Protein AF-A0A1S9BY26-F1 (afdb_monomer_lite)

Structure (mmCIF, N/CA/C/O backbone):
data_AF-A0A1S9BY26-F1
#
_entry.id   AF-A0A1S9BY26-F1
#
loop_
_atom_site.group_PDB
_atom_site.id
_atom_site.type_symbol
_atom_site.label_atom_id
_atom_site.label_alt_id
_atom_site.label_comp_id
_atom_site.label_asym_id
_atom_site.label_entity_id
_atom_site.label_seq_id
_atom_site.pdbx_PDB_ins_code
_atom_site.Cartn_x
_atom_site.Cartn_y
_atom_site.Cartn_z
_atom_site.occupancy
_atom_site.B_iso_or_equiv
_atom_site.auth_seq_id
_atom_site.auth_comp_id
_atom_site.auth_asym_id
_atom_site.auth_atom_id
_atom_site.pdbx_PDB_model_num
ATOM 1 N N . MET A 1 1 ? -12.399 -1.523 4.033 1.00 74.31 1 MET A N 1
ATOM 2 C CA . MET A 1 1 ? -11.002 -2.002 3.918 1.00 74.31 1 MET A CA 1
ATOM 3 C C . MET A 1 1 ? -10.111 -0.806 3.601 1.00 74.31 1 MET A C 1
ATOM 5 O O . MET A 1 1 ? -10.528 0.006 2.788 1.00 74.31 1 MET A O 1
ATOM 9 N N . ARG A 1 2 ? -8.942 -0.648 4.241 1.00 85.81 2 ARG A N 1
ATOM 10 C CA . ARG A 1 2 ? -7.966 0.374 3.805 1.00 85.81 2 ARG A CA 1
ATOM 11 C C . ARG A 1 2 ? -7.242 -0.149 2.563 1.00 85.81 2 ARG A C 1
ATOM 13 O O . ARG A 1 2 ? -6.773 -1.281 2.607 1.00 85.81 2 ARG A O 1
ATOM 20 N N . GLN A 1 3 ? -7.174 0.645 1.497 1.00 91.12 3 GLN A N 1
ATOM 21 C CA . GLN A 1 3 ? -6.500 0.273 0.250 1.00 91.12 3 GLN A CA 1
ATOM 22 C C . GLN A 1 3 ? -5.015 0.610 0.341 1.00 91.12 3 GLN A C 1
ATOM 24 O O . GLN A 1 3 ? -4.649 1.647 0.893 1.00 91.12 3 GLN A O 1
ATOM 29 N N . TYR A 1 4 ? -4.172 -0.247 -0.221 1.00 93.56 4 TYR A N 1
ATOM 30 C CA . TYR A 1 4 ? -2.725 -0.057 -0.286 1.00 93.56 4 TYR A CA 1
ATOM 31 C C . TYR A 1 4 ? -2.254 -0.538 -1.651 1.00 93.56 4 TYR A C 1
ATOM 33 O O . TYR A 1 4 ? -2.694 -1.597 -2.093 1.00 93.56 4 TYR A O 1
ATOM 41 N N . CYS A 1 5 ? -1.357 0.195 -2.315 1.00 94.19 5 CYS A N 1
ATOM 42 C CA . CYS A 1 5 ? -0.899 -0.204 -3.650 1.00 94.19 5 CYS A CA 1
ATOM 43 C C . CYS A 1 5 ? -0.220 -1.578 -3.642 1.00 94.19 5 CYS A C 1
ATOM 45 O O . CYS A 1 5 ? -0.363 -2.302 -4.614 1.00 94.19 5 CYS A O 1
ATOM 47 N N . ARG A 1 6 ? 0.427 -1.975 -2.537 1.00 92.50 6 ARG A N 1
ATOM 48 C CA . ARG A 1 6 ? 1.035 -3.311 -2.390 1.00 92.50 6 ARG A CA 1
ATOM 49 C C . ARG A 1 6 ? 0.065 -4.491 -2.557 1.00 92.50 6 ARG A C 1
ATOM 51 O O . ARG A 1 6 ? 0.513 -5.592 -2.833 1.00 92.50 6 ARG A O 1
ATOM 58 N N . TYR A 1 7 ? -1.238 -4.257 -2.378 1.00 93.75 7 TYR A N 1
ATOM 59 C CA . TYR A 1 7 ? -2.307 -5.255 -2.529 1.00 93.75 7 TYR A CA 1
ATOM 60 C C . TYR A 1 7 ? -3.174 -4.972 -3.766 1.00 93.75 7 TYR A C 1
ATOM 62 O O . TYR A 1 7 ? -4.367 -5.271 -3.771 1.00 93.75 7 TYR A O 1
ATOM 70 N N . CYS A 1 8 ? -2.614 -4.299 -4.774 1.00 94.31 8 CYS A N 1
ATOM 71 C CA . CYS A 1 8 ? -3.294 -3.985 -6.027 1.00 94.31 8 CYS A CA 1
ATOM 72 C C . CYS A 1 8 ? -2.820 -4.933 -7.137 1.00 94.31 8 CYS A C 1
ATOM 74 O O . CYS A 1 8 ? -1.613 -5.083 -7.307 1.00 94.31 8 CYS A O 1
ATOM 76 N N . ALA A 1 9 ? -3.732 -5.467 -7.951 1.00 94.19 9 ALA A N 1
ATOM 77 C CA . ALA A 1 9 ? -3.409 -6.343 -9.085 1.00 94.19 9 ALA A CA 1
ATOM 78 C C . ALA A 1 9 ? -2.506 -5.668 -10.136 1.00 94.19 9 ALA A C 1
ATOM 80 O O . ALA A 1 9 ? -1.739 -6.324 -10.829 1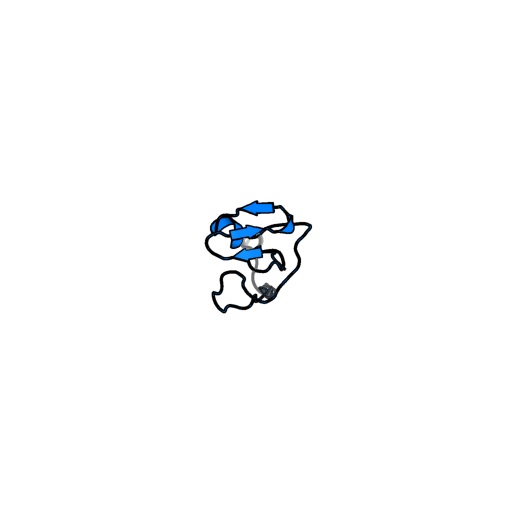.00 94.19 9 ALA A O 1
ATOM 81 N N . PHE A 1 10 ? -2.568 -4.336 -10.233 1.00 94.94 10 PHE A N 1
ATOM 82 C CA . PHE A 1 10 ? -1.779 -3.540 -11.182 1.00 94.94 10 PHE A CA 1
ATOM 83 C C . PHE A 1 10 ? -0.421 -3.078 -10.635 1.00 94.94 10 PHE A C 1
ATOM 85 O O . PHE A 1 10 ? 0.219 -2.208 -11.239 1.00 94.94 10 PHE A O 1
ATOM 92 N N . MET A 1 11 ? -0.030 -3.5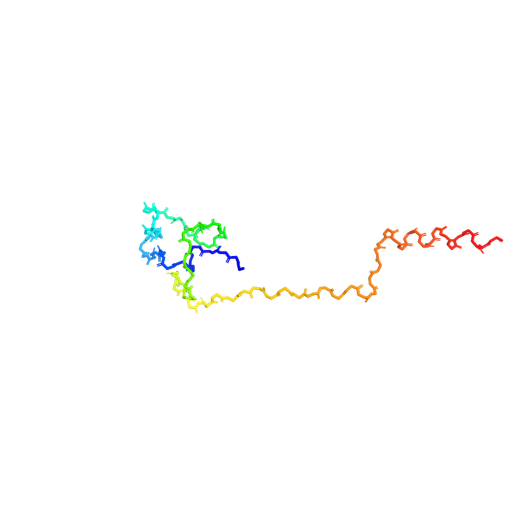58 -9.453 1.00 93.94 11 MET A N 1
ATOM 93 C CA . MET A 1 11 ? 1.245 -3.229 -8.828 1.00 93.94 11 MET A CA 1
ATOM 94 C C . MET A 1 11 ? 2.305 -4.233 -9.269 1.00 93.94 11 MET A C 1
ATOM 96 O O . MET A 1 11 ? 2.207 -5.415 -8.957 1.00 93.94 11 MET A O 1
ATOM 100 N N . ILE A 1 12 ? 3.329 -3.745 -9.963 1.00 92.75 12 ILE A N 1
ATOM 101 C CA . ILE A 1 12 ? 4.476 -4.545 -10.385 1.00 92.75 12 ILE A CA 1
ATOM 102 C C . ILE A 1 12 ? 5.667 -4.129 -9.527 1.00 92.75 12 ILE A C 1
ATOM 104 O O . ILE A 1 12 ? 5.998 -2.943 -9.452 1.00 92.75 12 ILE A O 1
ATOM 108 N N . CYS A 1 13 ? 6.294 -5.106 -8.881 1.00 89.50 13 CYS A N 1
ATOM 109 C CA . CYS A 1 13 ? 7.494 -4.910 -8.079 1.00 89.50 13 CYS A CA 1
ATOM 110 C C . CYS A 1 13 ? 8.650 -5.699 -8.706 1.00 89.50 13 CYS A C 1
ATOM 112 O O . CYS A 1 13 ? 8.541 -6.908 -8.900 1.00 89.50 13 CYS A O 1
ATOM 114 N N . GLY A 1 14 ? 9.734 -4.996 -9.026 1.00 84.25 14 GLY A N 1
ATOM 115 C CA . GLY A 1 14 ? 11.012 -5.545 -9.486 1.00 84.25 14 GLY A CA 1
ATOM 116 C C . GLY A 1 14 ? 12.138 -4.662 -8.953 1.00 84.25 14 GLY A C 1
ATOM 117 O O . GLY A 1 14 ? 12.180 -4.409 -7.752 1.00 84.25 14 GLY A O 1
ATOM 118 N N . ASP A 1 15 ? 12.972 -4.110 -9.837 1.00 85.88 15 ASP A N 1
ATOM 119 C CA . ASP A 1 15 ? 13.979 -3.100 -9.459 1.00 85.88 15 ASP A CA 1
ATOM 120 C C . ASP A 1 15 ? 13.334 -1.812 -8.924 1.00 85.88 15 ASP A C 1
ATOM 122 O O . ASP A 1 15 ? 13.853 -1.153 -8.023 1.00 85.88 15 ASP A O 1
ATOM 126 N N . THR A 1 16 ? 12.169 -1.457 -9.471 1.00 89.56 16 THR A N 1
ATOM 127 C CA . THR A 1 16 ? 11.338 -0.354 -8.997 1.00 89.56 16 THR A CA 1
ATOM 128 C C . THR A 1 16 ? 9.886 -0.791 -8.844 1.00 89.56 16 THR A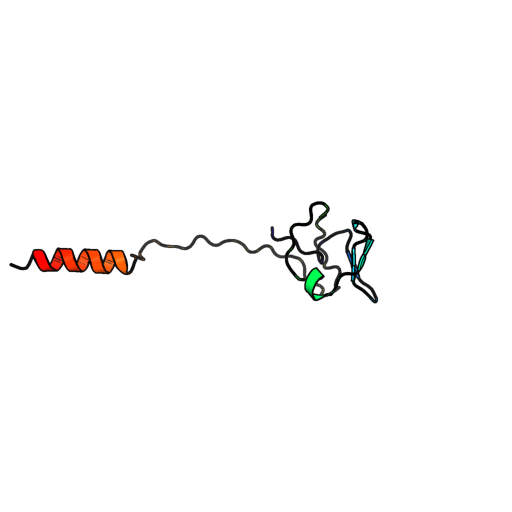 C 1
ATOM 130 O O . THR A 1 16 ? 9.418 -1.791 -9.393 1.00 89.56 16 THR A O 1
ATOM 133 N N . CYS A 1 17 ? 9.159 -0.022 -8.043 1.00 94.25 17 CYS A N 1
ATOM 134 C CA . CYS A 1 17 ? 7.734 -0.180 -7.823 1.00 94.25 17 CYS A CA 1
ATOM 135 C C . CYS A 1 17 ? 6.969 0.593 -8.908 1.00 94.25 17 CYS A C 1
ATOM 137 O O . CYS A 1 17 ? 7.085 1.815 -8.989 1.00 94.25 17 CYS A O 1
ATOM 139 N N . PHE A 1 18 ? 6.148 -0.078 -9.718 1.00 95.50 18 PHE A N 1
ATOM 140 C CA . PHE A 1 18 ? 5.440 0.548 -10.839 1.00 95.50 18 PHE A CA 1
ATOM 141 C C . PHE A 1 18 ? 3.942 0.235 -10.839 1.00 95.50 18 PHE A C 1
ATOM 143 O O . PHE A 1 18 ? 3.516 -0.902 -10.643 1.00 95.50 18 PHE A O 1
ATOM 150 N N . CYS A 1 19 ? 3.122 1.255 -11.104 1.00 95.50 19 CYS A N 1
ATOM 151 C CA . CYS A 1 19 ? 1.685 1.091 -11.304 1.00 95.50 19 CYS A CA 1
ATOM 152 C C . CYS A 1 19 ? 1.366 1.027 -12.801 1.00 95.50 19 CYS A C 1
ATOM 154 O O . CYS A 1 19 ? 1.408 2.054 -13.486 1.00 95.50 19 CYS A O 1
ATOM 156 N N . GLN A 1 20 ? 0.966 -0.151 -13.289 1.00 95.44 20 GLN A N 1
ATOM 157 C CA . GLN A 1 20 ? 0.673 -0.381 -14.708 1.00 95.44 20 GLN A CA 1
ATOM 158 C C . GLN A 1 20 ? -0.460 0.517 -15.223 1.00 95.44 20 GLN A C 1
ATOM 160 O O . GLN A 1 20 ? -0.341 1.135 -16.280 1.00 95.44 20 GLN A O 1
ATOM 165 N N . GLN A 1 21 ? -1.526 0.665 -14.435 1.00 95.38 21 GLN A N 1
ATOM 166 C CA . GLN A 1 21 ? -2.716 1.410 -14.844 1.00 95.38 21 GLN A CA 1
ATOM 167 C C . GLN A 1 21 ? -2.486 2.926 -14.935 1.00 95.38 21 GLN A C 1
ATOM 169 O O . GLN A 1 21 ? -3.077 3.604 -15.772 1.00 95.38 21 GLN A O 1
ATOM 174 N N . LYS A 1 22 ? -1.621 3.474 -14.074 1.00 93.69 22 LYS A N 1
ATOM 175 C CA . LYS A 1 22 ? -1.259 4.902 -14.088 1.00 93.69 22 LYS A CA 1
ATOM 176 C C . LYS A 1 22 ? -0.003 5.195 -14.903 1.00 93.69 22 LYS A C 1
ATOM 178 O O . LYS A 1 22 ? 0.324 6.365 -15.073 1.00 93.69 22 LYS A O 1
ATOM 183 N N . ARG A 1 23 ? 0.696 4.150 -15.358 1.00 95.25 23 ARG A N 1
ATOM 184 C CA . ARG A 1 23 ? 2.001 4.211 -16.025 1.00 95.25 23 ARG A CA 1
ATOM 185 C C . ARG A 1 23 ? 3.002 5.087 -15.267 1.00 95.25 23 ARG A C 1
ATOM 187 O O . ARG A 1 23 ? 3.593 6.001 -15.835 1.00 95.25 23 ARG A O 1
ATOM 194 N N . LYS A 1 24 ? 3.130 4.849 -13.959 1.00 94.31 24 LYS A N 1
ATOM 195 C CA . LYS A 1 24 ? 3.943 5.687 -13.071 1.00 94.31 24 LYS A CA 1
ATOM 196 C C . LYS A 1 24 ? 4.753 4.855 -12.083 1.00 94.31 24 LYS A C 1
ATOM 198 O O . LYS A 1 24 ? 4.213 3.948 -11.447 1.00 94.31 24 LYS A O 1
ATOM 203 N N . GLU A 1 25 ? 6.008 5.248 -11.909 1.00 94.81 25 GLU A N 1
ATOM 204 C CA . GLU A 1 25 ? 6.875 4.780 -10.832 1.00 94.81 25 GLU A CA 1
ATOM 205 C C . GLU A 1 25 ? 6.427 5.322 -9.470 1.00 94.81 25 GLU A C 1
ATOM 207 O O . GLU A 1 25 ? 5.969 6.460 -9.311 1.00 94.81 25 GLU A O 1
ATOM 212 N N . MET A 1 26 ? 6.542 4.465 -8.471 1.00 93.31 26 MET A N 1
ATOM 213 C CA . MET A 1 26 ? 6.100 4.678 -7.107 1.00 93.31 26 MET A CA 1
ATOM 214 C C . MET A 1 26 ? 7.279 4.411 -6.182 1.00 93.31 26 MET A C 1
ATOM 216 O O . MET A 1 26 ? 8.050 3.480 -6.390 1.00 93.31 26 MET A O 1
ATOM 220 N N . THR A 1 27 ? 7.397 5.190 -5.117 1.00 92.56 27 THR A N 1
ATOM 221 C CA . THR A 1 27 ? 8.358 4.867 -4.058 1.00 92.56 27 THR A CA 1
ATOM 222 C C . THR A 1 27 ? 7.774 3.810 -3.126 1.00 92.56 27 THR A C 1
ATOM 224 O O . THR A 1 27 ? 6.558 3.746 -2.933 1.00 92.56 27 THR A O 1
ATOM 227 N N . GLU A 1 28 ? 8.622 3.023 -2.466 1.00 90.75 28 GLU A N 1
ATOM 228 C CA . GLU A 1 28 ? 8.177 2.013 -1.490 1.00 90.75 28 GLU A CA 1
ATOM 229 C C . GLU A 1 28 ? 7.252 2.607 -0.415 1.00 90.75 28 GLU A C 1
ATOM 231 O O . GLU A 1 28 ? 6.211 2.038 -0.078 1.00 90.75 28 GLU A O 1
ATOM 236 N N . LYS A 1 29 ? 7.565 3.823 0.060 1.00 91.88 29 LYS A N 1
ATOM 237 C CA . LYS A 1 29 ? 6.726 4.561 1.018 1.00 91.88 29 LYS A CA 1
ATOM 238 C C . LYS A 1 29 ? 5.305 4.778 0.496 1.00 91.88 29 LYS A C 1
ATOM 240 O O . LYS A 1 29 ? 4.351 4.639 1.257 1.00 91.88 29 LYS A O 1
ATOM 245 N N . GLN A 1 30 ? 5.146 5.104 -0.787 1.00 93.06 30 GLN A N 1
ATOM 246 C CA . GLN A 1 30 ? 3.828 5.284 -1.408 1.00 93.06 30 GLN A CA 1
ATOM 247 C C . GLN A 1 30 ? 3.082 3.959 -1.569 1.00 93.06 30 GLN A C 1
ATOM 249 O O . GLN A 1 30 ? 1.854 3.938 -1.497 1.00 93.06 30 GLN A O 1
ATOM 254 N N . VAL A 1 31 ? 3.810 2.863 -1.782 1.00 93.06 31 VAL A N 1
ATOM 255 C CA . VAL A 1 31 ? 3.234 1.531 -1.992 1.00 93.06 31 VAL A CA 1
ATOM 256 C C . VAL A 1 31 ? 2.657 0.949 -0.697 1.00 93.06 31 VAL A C 1
ATOM 258 O O . VAL A 1 31 ? 1.584 0.336 -0.714 1.00 93.06 31 VAL A O 1
ATOM 261 N N . VAL A 1 32 ? 3.333 1.201 0.429 1.00 91.50 32 VAL A N 1
ATOM 262 C CA . VAL A 1 32 ? 2.929 0.767 1.779 1.00 91.50 32 VAL A CA 1
ATOM 263 C C . VAL A 1 32 ? 1.934 1.732 2.438 1.00 91.50 32 VAL A C 1
ATOM 265 O O . VAL A 1 32 ? 1.187 1.331 3.332 1.00 91.50 32 VAL A O 1
ATOM 268 N N . ALA A 1 33 ? 1.881 2.995 2.009 1.00 92.62 33 ALA A N 1
ATOM 269 C CA . ALA A 1 33 ? 0.903 3.959 2.502 1.00 92.62 33 ALA A CA 1
ATOM 270 C C . ALA A 1 33 ? -0.523 3.630 2.029 1.00 92.62 33 ALA A C 1
ATOM 272 O O . ALA A 1 33 ? -0.746 3.100 0.938 1.00 92.62 33 ALA A O 1
ATOM 273 N N . SER A 1 34 ? -1.515 3.970 2.858 1.00 93.25 34 SER A N 1
ATOM 274 C CA . SER A 1 34 ? -2.915 3.839 2.457 1.00 93.25 34 SER A CA 1
ATOM 275 C C . SER A 1 34 ? -3.261 4.848 1.368 1.00 93.25 34 SER A C 1
ATOM 277 O O . SER A 1 34 ? -2.861 6.009 1.461 1.00 93.25 34 SER A O 1
ATOM 279 N N . ASN A 1 35 ? -4.062 4.442 0.390 1.00 92.06 35 ASN A N 1
ATOM 280 C CA . ASN A 1 35 ? -4.523 5.311 -0.688 1.00 92.06 35 ASN A CA 1
ATOM 281 C C . ASN A 1 35 ? -6.043 5.207 -0.901 1.00 92.06 35 ASN A C 1
ATOM 283 O O . ASN A 1 35 ? -6.718 4.434 -0.227 1.00 92.06 35 ASN A O 1
ATOM 287 N N . ASN A 1 36 ? -6.550 6.016 -1.836 1.00 93.31 36 ASN A N 1
ATOM 288 C CA . ASN A 1 36 ? -7.948 6.035 -2.282 1.00 93.31 36 ASN A CA 1
ATOM 289 C C . ASN A 1 36 ? -8.016 5.891 -3.817 1.00 93.31 36 ASN A C 1
ATOM 291 O O . ASN A 1 36 ? -8.644 6.696 -4.509 1.00 93.31 36 ASN A O 1
ATOM 295 N N . CYS A 1 37 ? -7.254 4.955 -4.387 1.00 94.00 37 CYS A N 1
ATOM 296 C CA . CYS A 1 37 ? -7.160 4.821 -5.838 1.00 94.00 37 CYS A CA 1
ATOM 297 C C . CYS A 1 37 ? -8.481 4.296 -6.431 1.00 94.00 37 CYS A C 1
ATOM 299 O O . CYS A 1 37 ? -8.940 3.216 -6.080 1.00 94.00 37 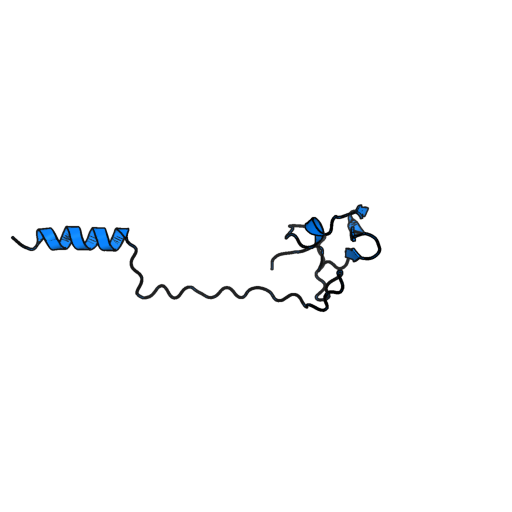CYS A O 1
ATOM 301 N N . LYS A 1 38 ? -9.069 5.029 -7.388 1.00 93.88 38 LYS A N 1
ATOM 302 C CA . LYS A 1 38 ? -10.324 4.632 -8.063 1.00 93.88 38 LYS A CA 1
ATOM 303 C C . LYS A 1 38 ? -10.190 3.388 -8.950 1.00 93.88 38 LYS A C 1
ATOM 305 O O . LYS A 1 38 ? -11.189 2.759 -9.258 1.00 93.88 38 LYS A O 1
ATOM 310 N N . LEU A 1 39 ? -8.967 3.069 -9.367 1.00 94.81 39 LEU A N 1
ATOM 311 C CA . LEU A 1 39 ? -8.635 1.937 -10.241 1.00 94.81 39 LEU A CA 1
ATOM 312 C C . LEU A 1 39 ? -8.014 0.782 -9.440 1.00 94.81 39 LEU A C 1
ATOM 314 O O . LEU A 1 39 ? -7.209 0.021 -9.962 1.00 94.81 39 LEU A O 1
ATOM 318 N N . PHE A 1 40 ? -8.272 0.740 -8.133 1.00 94.12 40 PHE A N 1
ATOM 319 C CA . PHE A 1 40 ? -7.730 -0.280 -7.250 1.00 94.12 40 PHE A CA 1
ATOM 320 C C . PHE A 1 40 ? -8.456 -1.609 -7.460 1.00 94.12 40 PHE A C 1
ATOM 322 O O . PHE A 1 40 ? -9.677 -1.668 -7.323 1.00 94.12 40 PHE A O 1
ATOM 329 N N . GLU A 1 41 ? -7.692 -2.667 -7.709 1.00 94.38 41 GLU A N 1
ATOM 330 C CA . GLU A 1 41 ? -8.193 -4.036 -7.790 1.00 94.38 41 GLU A CA 1
ATOM 331 C C . GLU A 1 41 ? -7.472 -4.891 -6.751 1.00 94.38 41 GLU A C 1
ATOM 333 O O . GLU A 1 41 ? -6.251 -5.005 -6.776 1.00 94.38 41 GLU A O 1
ATOM 338 N N . PHE A 1 42 ? -8.215 -5.431 -5.785 1.00 92.50 42 PHE A N 1
ATOM 339 C CA . PHE A 1 42 ? -7.624 -6.092 -4.625 1.00 92.50 42 PHE A CA 1
ATOM 340 C C . PHE A 1 42 ? -7.006 -7.442 -4.992 1.00 92.50 42 PHE A C 1
ATOM 342 O O . PHE A 1 42 ? -7.676 -8.308 -5.545 1.00 92.50 42 PHE A O 1
ATOM 349 N N . THR A 1 43 ? -5.754 -7.645 -4.586 1.00 90.44 43 THR A N 1
ATOM 350 C CA . THR A 1 43 ? -5.072 -8.942 -4.603 1.00 90.44 43 THR A CA 1
ATOM 351 C C . THR A 1 43 ? -4.635 -9.290 -3.175 1.00 90.44 43 THR A C 1
ATOM 353 O O . THR A 1 43 ? -4.073 -8.435 -2.487 1.00 90.44 43 THR A O 1
ATOM 356 N N . PRO A 1 44 ? -4.908 -10.514 -2.681 1.00 87.12 44 PRO A N 1
ATOM 357 C CA . PRO A 1 44 ? -4.551 -10.912 -1.316 1.00 87.12 44 PRO A CA 1
ATOM 358 C C . PRO A 1 44 ? -3.042 -11.102 -1.119 1.00 87.12 44 PRO A C 1
ATOM 360 O O . PRO A 1 44 ? -2.567 -11.069 0.020 1.00 87.12 44 PRO A O 1
ATOM 363 N N . GLU A 1 45 ? -2.319 -11.329 -2.213 1.00 86.31 45 GLU A N 1
ATOM 364 C CA . GLU A 1 45 ? -0.869 -11.450 -2.247 1.00 86.31 45 GLU A CA 1
ATOM 365 C C . GLU A 1 45 ? -0.211 -10.077 -2.187 1.00 86.31 45 GLU A C 1
ATOM 367 O O . GLU A 1 45 ? -0.674 -9.100 -2.777 1.00 86.31 45 GLU A O 1
ATOM 372 N N . ASP A 1 46 ? 0.876 -10.013 -1.432 1.00 89.19 46 ASP A N 1
ATOM 373 C CA . ASP A 1 46 ? 1.681 -8.815 -1.320 1.00 89.19 46 ASP A CA 1
ATOM 374 C C . ASP A 1 46 ? 2.675 -8.733 -2.475 1.00 89.19 46 ASP A C 1
ATOM 376 O O . ASP A 1 46 ? 3.601 -9.542 -2.552 1.00 89.19 46 ASP A O 1
ATOM 380 N N . ALA A 1 47 ? 2.537 -7.705 -3.312 1.00 87.94 47 ALA A N 1
ATOM 381 C CA . ALA A 1 47 ? 3.438 -7.482 -4.438 1.00 87.94 47 ALA A CA 1
ATOM 382 C C . ALA A 1 47 ? 4.899 -7.260 -3.997 1.00 87.94 47 ALA A C 1
ATOM 384 O O . ALA A 1 47 ? 5.813 -7.482 -4.780 1.00 87.94 47 ALA A O 1
ATOM 385 N N . LEU A 1 48 ? 5.146 -6.839 -2.748 1.00 88.19 48 LEU A N 1
ATOM 386 C CA . LEU A 1 48 ? 6.500 -6.675 -2.197 1.00 88.19 48 LEU A CA 1
ATOM 387 C C . LEU A 1 48 ? 7.142 -7.995 -1.729 1.00 88.19 48 LEU A C 1
ATOM 389 O O . LEU A 1 48 ? 8.266 -7.980 -1.236 1.00 88.19 48 LEU A O 1
ATOM 393 N N . GLY A 1 49 ? 6.449 -9.133 -1.838 1.00 82.31 49 GLY A N 1
ATOM 394 C CA . GLY A 1 49 ? 7.032 -10.445 -1.557 1.00 82.31 49 GLY A CA 1
ATOM 395 C C . GLY A 1 49 ? 7.311 -10.731 -0.078 1.00 82.31 49 GLY A C 1
ATOM 396 O O . GLY A 1 49 ? 8.011 -11.690 0.230 1.00 82.31 49 GLY A O 1
ATOM 397 N N . THR A 1 50 ? 6.746 -9.967 0.866 1.00 77.81 50 THR A N 1
ATOM 398 C CA . THR A 1 50 ? 6.993 -10.198 2.308 1.00 77.81 50 THR A CA 1
ATOM 399 C C . THR A 1 50 ? 6.320 -11.463 2.860 1.00 77.81 50 THR A C 1
ATOM 401 O O . THR A 1 50 ? 6.443 -11.768 4.043 1.00 77.81 50 THR A O 1
ATOM 404 N N . GLY A 1 51 ? 5.568 -12.199 2.033 1.00 75.88 51 GLY A N 1
ATOM 405 C CA . GLY A 1 51 ? 4.832 -13.405 2.433 1.00 75.88 51 GLY A CA 1
ATOM 406 C C . GLY A 1 51 ? 3.611 -13.135 3.323 1.00 75.88 51 GLY A C 1
ATOM 407 O O . GLY A 1 51 ? 2.908 -14.064 3.722 1.00 75.88 51 GLY A O 1
ATOM 408 N N . HIS A 1 52 ? 3.321 -11.871 3.636 1.00 76.75 52 HIS A N 1
ATOM 409 C CA . HIS A 1 52 ? 2.183 -11.489 4.461 1.00 76.75 52 HIS A CA 1
ATOM 410 C C . HIS A 1 52 ? 0.910 -11.331 3.629 1.00 76.75 52 HIS A C 1
ATOM 412 O O . HIS A 1 52 ? 0.868 -10.571 2.664 1.00 76.75 52 HIS A O 1
ATOM 418 N N . LYS A 1 53 ? -0.167 -11.998 4.057 1.00 82.31 53 LYS A N 1
ATOM 419 C CA . LYS A 1 53 ? -1.514 -11.768 3.523 1.00 82.31 53 LYS A CA 1
ATOM 420 C C . LYS A 1 53 ? -2.160 -10.580 4.222 1.00 82.31 53 LYS A C 1
ATOM 422 O O . LYS A 1 53 ? -2.010 -10.400 5.434 1.00 82.31 53 LYS A O 1
ATOM 427 N N . TYR A 1 54 ? -2.927 -9.795 3.474 1.00 81.44 54 TYR A N 1
ATOM 428 C CA . TYR A 1 54 ? -3.665 -8.678 4.052 1.00 81.44 54 TYR A CA 1
ATOM 429 C C . TYR A 1 54 ? -4.718 -9.158 5.064 1.00 81.44 54 TYR A C 1
ATOM 431 O O . TYR A 1 54 ? -5.650 -9.881 4.711 1.00 81.44 54 TYR A O 1
ATOM 439 N N . THR A 1 55 ? -4.614 -8.703 6.316 1.00 80.81 55 THR A N 1
ATOM 440 C CA . THR A 1 55 ? -5.613 -8.948 7.366 1.00 80.81 55 THR A CA 1
ATOM 441 C C . THR A 1 55 ? -6.312 -7.635 7.753 1.00 80.81 55 THR A C 1
ATOM 443 O O . THR A 1 55 ? -5.707 -6.747 8.365 1.00 80.81 55 THR A O 1
ATOM 446 N N . PRO A 1 56 ? -7.598 -7.448 7.389 1.00 79.38 56 PRO A N 1
ATOM 447 C CA . PRO A 1 56 ? -8.349 -6.265 7.791 1.00 79.38 56 PRO A CA 1
ATOM 448 C C . PRO A 1 56 ? -8.436 -6.165 9.320 1.00 79.38 56 PRO A C 1
ATOM 450 O O . PRO A 1 56 ? -8.715 -7.150 10.003 1.00 79.38 56 PRO A O 1
ATOM 453 N N . ARG A 1 57 ? -8.267 -4.959 9.878 1.00 79.00 57 ARG A N 1
ATOM 454 C CA . ARG A 1 57 ? -8.525 -4.743 11.311 1.00 79.00 57 ARG A CA 1
ATOM 455 C C . ARG A 1 57 ? -10.010 -4.936 11.605 1.00 79.00 57 ARG A C 1
ATOM 457 O O . ARG A 1 57 ? -10.844 -4.216 11.059 1.00 79.00 57 ARG A O 1
ATOM 464 N N . VAL A 1 58 ? -10.320 -5.842 12.526 1.00 79.81 58 VAL A N 1
ATOM 465 C CA . VAL A 1 58 ? -11.665 -5.991 13.088 1.00 79.81 58 VAL A CA 1
ATOM 466 C C . VAL A 1 58 ? -11.874 -4.885 14.121 1.00 79.81 58 VAL A C 1
ATOM 468 O O . VAL A 1 58 ? -11.140 -4.802 15.108 1.00 79.81 58 VAL A O 1
ATOM 471 N N . TYR A 1 59 ? -12.853 -4.007 13.897 1.00 74.50 59 TYR A N 1
ATOM 472 C CA . TYR A 1 59 ? -13.207 -2.985 14.879 1.00 74.50 59 TYR A CA 1
ATOM 473 C C . TYR A 1 59 ? -13.905 -3.655 16.065 1.00 74.50 59 TYR A C 1
ATOM 475 O O . TYR A 1 59 ? -15.016 -4.168 15.935 1.00 74.50 59 TYR A O 1
ATOM 483 N N . ARG A 1 60 ? -13.253 -3.668 17.230 1.00 74.69 60 ARG A N 1
ATOM 484 C CA . ARG A 1 60 ? -13.895 -4.108 18.472 1.00 74.69 60 ARG A CA 1
ATOM 485 C C . ARG A 1 60 ? -14.780 -2.973 18.979 1.00 74.69 60 ARG A C 1
ATOM 487 O O . ARG A 1 60 ? -14.301 -1.851 19.137 1.00 74.69 60 ARG A O 1
ATOM 494 N N . LYS A 1 61 ? -16.059 -3.261 19.247 1.00 75.06 61 LYS A N 1
ATOM 495 C CA . LYS A 1 61 ? -16.928 -2.325 19.974 1.00 75.06 61 LYS A CA 1
ATOM 496 C C . LYS A 1 61 ? -16.274 -2.038 21.327 1.00 75.06 61 LYS A C 1
ATOM 498 O O . LYS A 1 61 ? -15.963 -2.972 22.065 1.00 75.06 61 LYS A O 1
ATOM 503 N N . LYS A 1 62 ? -16.027 -0.762 21.632 1.00 72.12 62 LYS A N 1
ATOM 504 C CA . LYS A 1 62 ? -15.601 -0.359 22.975 1.00 72.12 62 LYS A CA 1
ATOM 505 C C . LYS A 1 62 ? -16.738 -0.700 23.939 1.00 72.12 62 LYS A C 1
ATOM 507 O O . LYS A 1 62 ? -17.852 -0.225 23.748 1.00 72.12 62 LYS A O 1
ATOM 512 N N . GLN A 1 63 ? -16.460 -1.539 24.932 1.00 71.44 63 GLN A N 1
ATOM 513 C CA . GLN A 1 63 ? -17.358 -1.756 26.064 1.00 71.44 63 GLN A CA 1
ATOM 514 C C . GLN A 1 63 ? -17.306 -0.485 26.922 1.00 71.44 63 GLN A C 1
ATOM 516 O O . GLN A 1 63 ? -16.318 -0.252 27.611 1.00 71.44 63 GLN A O 1
ATOM 521 N N . THR A 1 64 ? -18.310 0.385 26.803 1.00 69.00 64 THR A N 1
ATOM 522 C CA . THR A 1 64 ? -18.419 1.642 27.571 1.00 69.00 64 THR A CA 1
ATOM 523 C C . THR A 1 64 ? -19.344 1.520 28.783 1.00 69.00 64 THR A C 1
ATOM 525 O O . THR A 1 64 ? -19.521 2.491 29.513 1.00 69.00 64 THR A O 1
ATOM 528 N N . SER A 1 65 ? -19.937 0.346 29.025 1.00 67.19 65 SER A N 1
ATOM 529 C CA . SER A 1 65 ? -20.792 0.097 30.188 1.00 67.19 65 SER A CA 1
ATOM 530 C C . SER A 1 65 ? -19.967 0.199 31.477 1.00 67.19 65 SER A C 1
ATOM 532 O O . SER A 1 65 ? -19.228 -0.726 31.810 1.00 67.19 65 SER A O 1
ATOM 534 N N . GLY A 1 66 ? -20.064 1.337 32.169 1.00 68.69 66 GLY A N 1
ATOM 535 C CA . GLY A 1 66 ? -19.373 1.612 33.436 1.00 68.69 66 GLY A CA 1
ATOM 536 C C . GLY A 1 66 ? -18.337 2.740 33.391 1.00 68.69 66 GLY A C 1
ATOM 537 O O . GLY A 1 66 ? -17.781 3.080 34.428 1.00 68.69 66 GLY A O 1
ATOM 538 N N . GLN A 1 67 ? -18.076 3.345 32.227 1.00 76.56 67 GLN A N 1
ATOM 539 C CA . GLN A 1 67 ? -17.228 4.538 32.132 1.00 76.56 67 GLN A CA 1
ATOM 540 C C . GLN A 1 67 ? -18.106 5.785 32.004 1.00 76.56 67 GLN A C 1
ATOM 542 O O . GLN A 1 67 ? -18.699 6.020 30.953 1.00 76.56 67 GLN A O 1
ATOM 547 N N . ILE A 1 68 ? -18.180 6.585 33.068 1.00 79.31 68 ILE A N 1
ATOM 548 C CA . ILE A 1 68 ? -18.716 7.950 33.0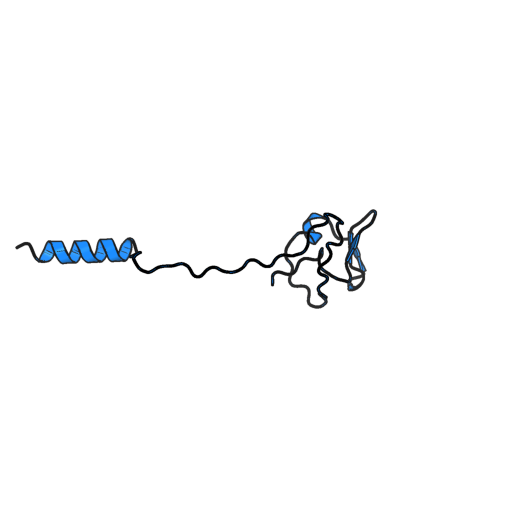08 1.00 79.31 68 ILE A CA 1
ATOM 549 C C . ILE A 1 68 ? -17.604 8.919 32.605 1.00 79.31 68 ILE A C 1
ATOM 551 O O . ILE A 1 68 ? -16.428 8.693 32.901 1.00 79.31 68 ILE A O 1
ATOM 555 N N . SER A 1 69 ? -17.949 9.986 31.882 1.00 82.50 69 SER A N 1
ATOM 556 C CA . SER A 1 69 ? -16.953 10.995 31.528 1.00 82.50 69 SER A CA 1
ATOM 557 C C . SER A 1 69 ? -16.520 11.775 32.773 1.00 82.50 69 SER A C 1
ATOM 559 O O . SER A 1 69 ? -17.311 11.977 33.693 1.00 82.50 69 SER A O 1
ATOM 561 N N . MET A 1 70 ? -15.278 12.269 32.787 1.00 78.69 70 MET A N 1
ATOM 562 C CA . MET A 1 70 ? -14.770 13.123 33.871 1.00 78.69 70 MET A CA 1
ATOM 563 C C . MET A 1 70 ? -15.668 14.352 34.104 1.00 78.69 70 MET A C 1
ATOM 565 O O . MET A 1 70 ? -15.882 14.769 35.237 1.00 78.69 70 MET A O 1
ATOM 569 N N . PHE A 1 71 ? -16.245 14.904 33.032 1.00 84.19 71 PHE A N 1
ATOM 570 C CA . PHE A 1 71 ? -17.179 16.027 33.120 1.00 84.19 71 PHE A CA 1
ATOM 571 C C . PHE A 1 71 ? -18.517 15.640 33.757 1.00 84.19 71 PHE A C 1
ATOM 573 O O . PHE A 1 71 ? -19.099 16.460 34.466 1.00 84.19 71 PHE A O 1
ATOM 580 N N . ASP A 1 72 ? -19.003 14.419 33.515 1.00 83.44 72 ASP A N 1
ATOM 581 C CA . ASP A 1 72 ? -20.231 13.911 34.132 1.00 83.44 72 ASP A CA 1
ATOM 582 C C . ASP A 1 72 ? -20.003 13.587 35.614 1.00 83.44 72 ASP A C 1
ATOM 584 O O . ASP A 1 72 ? -20.818 13.992 36.438 1.00 83.44 72 ASP A O 1
ATOM 588 N N . TYR A 1 73 ? -18.846 13.017 35.969 1.00 83.06 73 TYR A N 1
ATOM 589 C CA . TYR A 1 73 ? -18.420 12.824 37.362 1.00 83.06 73 TYR A CA 1
ATOM 590 C C . TYR A 1 73 ? -18.360 14.156 38.132 1.00 83.06 73 TYR A C 1
ATOM 592 O O . TYR A 1 73 ? -19.016 14.330 39.157 1.00 83.06 73 TYR A O 1
ATOM 600 N N . MET A 1 74 ? -17.670 15.161 37.577 1.00 85.00 74 MET A N 1
ATOM 601 C CA . MET A 1 74 ? -17.597 16.510 38.164 1.00 85.00 74 MET A CA 1
ATOM 602 C C . MET A 1 74 ? -18.958 17.225 38.221 1.00 85.00 74 MET A C 1
ATOM 604 O O . MET A 1 74 ? -19.127 18.207 38.951 1.00 85.00 74 MET A O 1
ATOM 608 N N . ARG A 1 75 ? -19.933 16.815 37.400 1.00 83.62 75 ARG A N 1
ATOM 609 C CA . ARG A 1 75 ? -21.303 17.340 37.456 1.00 83.62 75 ARG A CA 1
ATOM 610 C C . ARG A 1 75 ? -22.105 16.664 38.570 1.00 83.62 75 ARG A C 1
ATOM 612 O O . ARG A 1 75 ? -22.912 17.344 39.195 1.00 83.62 75 ARG A O 1
ATOM 619 N N . GLU A 1 76 ? -21.907 15.371 38.806 1.00 77.69 76 GLU A N 1
ATOM 620 C CA . GLU A 1 76 ? -22.555 14.632 39.896 1.00 77.69 76 GLU A CA 1
ATOM 621 C C . GLU A 1 76 ? -22.057 15.081 41.273 1.00 77.69 76 GLU A C 1
ATOM 623 O O . GLU A 1 76 ? -22.885 15.360 42.139 1.00 77.69 76 GLU A O 1
ATOM 628 N N . GLU A 1 77 ? -20.748 15.274 41.465 1.00 75.62 77 GLU A N 1
ATOM 629 C CA . GLU A 1 77 ? -20.216 15.759 42.752 1.00 75.62 77 GLU A CA 1
ATOM 630 C C . GLU A 1 77 ? -20.785 17.128 43.142 1.00 75.62 77 GLU A C 1
ATOM 632 O O . GLU A 1 77 ? -21.285 17.304 44.252 1.00 75.62 77 GLU A O 1
ATOM 637 N N . ARG A 1 78 ? -20.855 18.067 42.188 1.00 76.56 78 ARG A N 1
ATOM 638 C CA . ARG A 1 78 ? -21.445 19.395 42.425 1.00 76.56 78 ARG A CA 1
ATOM 639 C C . ARG A 1 78 ? -22.921 19.357 42.826 1.00 76.56 78 ARG A C 1
ATOM 641 O O . ARG A 1 78 ? -23.390 20.283 43.476 1.00 76.56 78 ARG A O 1
ATOM 648 N N . LYS A 1 79 ? -23.674 18.324 42.433 1.00 71.06 79 LYS A N 1
ATOM 649 C CA . LYS A 1 79 ? -25.072 18.153 42.862 1.00 71.06 79 LYS A CA 1
ATOM 650 C C . LYS A 1 79 ? -25.167 17.573 44.27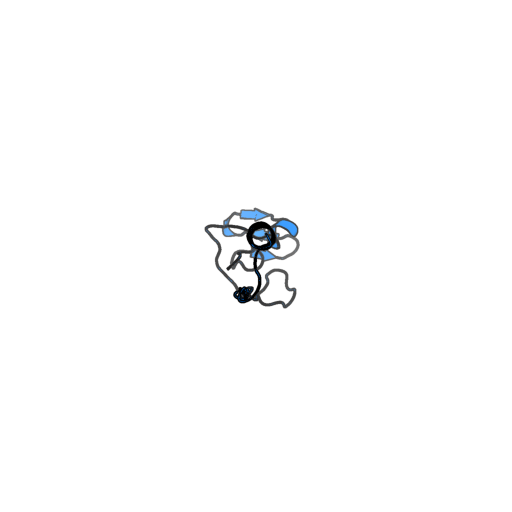3 1.00 71.06 79 LYS A C 1
ATOM 652 O O . LYS A 1 79 ? -26.076 17.950 45.008 1.00 71.06 79 LYS A O 1
ATOM 657 N N . ASN A 1 80 ? -24.240 16.691 44.644 1.00 64.06 80 ASN A N 1
ATOM 658 C CA . ASN A 1 80 ? -24.216 16.044 45.956 1.00 64.06 80 ASN A CA 1
ATOM 659 C C . ASN A 1 80 ? -23.816 17.009 47.081 1.00 64.06 80 ASN A C 1
ATOM 661 O O . ASN A 1 80 ? -24.345 16.900 48.186 1.00 64.06 80 ASN A O 1
ATOM 665 N N . ASP A 1 81 ? -22.969 17.999 46.797 1.00 61.72 81 ASP A N 1
ATOM 666 C CA . ASP A 1 81 ? -22.587 19.021 47.782 1.00 61.72 81 ASP A CA 1
ATOM 667 C C . ASP A 1 81 ? -23.761 19.921 48.209 1.00 61.72 81 ASP A C 1
ATOM 669 O O . ASP A 1 81 ? -23.808 20.391 49.344 1.00 61.72 81 ASP A O 1
ATOM 673 N N . HIS A 1 82 ? -24.766 20.107 47.348 1.00 59.31 82 HIS A N 1
ATOM 674 C CA . HIS A 1 82 ? -25.957 20.909 47.656 1.00 59.31 82 HIS A CA 1
ATOM 675 C C . HIS A 1 82 ? -27.020 20.181 48.501 1.00 59.31 82 HIS A C 1
ATOM 677 O O . HIS A 1 82 ? -27.995 20.809 48.902 1.00 59.31 82 HIS A O 1
ATOM 683 N N . HIS A 1 83 ? -26.857 18.883 48.776 1.00 57.16 83 HIS A N 1
ATOM 684 C CA . HIS A 1 83 ? -27.787 18.082 49.592 1.00 57.16 83 HIS A CA 1
ATOM 685 C C . HIS A 1 83 ? -27.300 17.853 51.035 1.00 57.16 83 HIS A C 1
ATOM 687 O O . HIS A 1 83 ? -27.910 17.085 51.777 1.00 57.16 83 HIS A O 1
ATOM 693 N N . ARG A 1 84 ? -26.188 18.485 51.433 1.00 56.97 84 ARG A N 1
ATOM 694 C CA . ARG A 1 84 ? -25.540 18.317 52.746 1.00 56.97 84 ARG A CA 1
ATOM 695 C C . ARG A 1 84 ? -25.828 19.440 53.759 1.00 56.97 84 ARG A C 1
ATOM 697 O O . ARG A 1 84 ? -25.104 19.536 54.747 1.00 56.97 84 ARG A O 1
ATOM 704 N N . ILE A 1 85 ? -26.856 20.262 53.529 1.00 50.75 85 ILE A N 1
ATOM 705 C CA . ILE A 1 85 ? -27.300 21.339 54.438 1.00 50.75 85 ILE A CA 1
ATOM 706 C C . ILE A 1 85 ? -28.686 21.011 54.980 1.00 50.75 85 ILE A C 1
ATOM 708 O O . ILE A 1 85 ? -29.553 20.656 54.151 1.00 50.75 85 ILE A O 1
#

Secondary structure (DSSP, 8-state):
--EEGGGBTTEEESSSEEETTTTEEE-HHHHHSEE--TT--B-SS-TT---PPP-PPP-PPP--TT---HHHHHHHHHHHGGG--

Sequence (85 aa):
MRQYCRYCAFMICGDTCFCQQKRKEMTEKQVVASNNCKLFEFTPEDALGTGHKYTPRVYRKKQTSGQISMFDYMREERKNDHHRI

pLDDT: mean 84.29, std 10.68, range [50.75, 95.5]

Foldseek 3Di:
DFDAQQFFPQWADDVFTARNVVRDTDHPVRRGDTDDDPNGDGHQDGNVPPPDGDDDDDDDDPPCVPDDDPVVVVVVVVVVVVVPD

Radius of gyration: 24.46 Å; chains: 1; bounding box: 42×35×70 Å